Protein AF-A0A921DWH5-F1 (afdb_monomer)

Mean predicted aligned error: 4.32 Å

Structure (mmCIF, N/CA/C/O backbone):
data_AF-A0A921DWH5-F1
#
_entry.id   AF-A0A921DWH5-F1
#
loop_
_atom_site.group_PDB
_atom_site.id
_atom_site.type_symbol
_atom_site.label_atom_id
_atom_site.label_alt_id
_atom_site.label_comp_id
_atom_site.label_asym_id
_atom_site.label_entity_id
_atom_site.label_seq_id
_atom_site.pdbx_PDB_ins_code
_atom_site.Cartn_x
_atom_site.Cartn_y
_atom_site.Cartn_z
_atom_site.occupancy
_atom_site.B_iso_or_equiv
_atom_site.auth_seq_id
_atom_site.auth_comp_id
_atom_site.auth_asym_id
_atom_site.auth_atom_id
_atom_site.pdbx_PDB_model_num
ATOM 1 N N . LYS A 1 1 ? 10.591 11.470 9.020 1.00 42.53 1 LYS A N 1
ATOM 2 C CA . LYS A 1 1 ? 9.579 12.414 8.492 1.00 42.53 1 LYS A CA 1
ATOM 3 C C . LYS A 1 1 ? 8.276 12.107 9.208 1.00 42.53 1 LYS A C 1
ATOM 5 O O . LYS A 1 1 ? 7.847 10.963 9.147 1.00 42.53 1 LYS A O 1
ATOM 10 N N . GLU A 1 2 ? 7.716 13.066 9.940 1.00 49.97 2 GLU A N 1
ATOM 11 C CA . GLU A 1 2 ? 6.322 12.971 10.380 1.00 49.97 2 GLU A CA 1
ATOM 12 C C . GLU A 1 2 ? 5.450 13.137 9.136 1.00 49.97 2 GLU A C 1
ATOM 14 O O . GLU A 1 2 ? 5.465 14.191 8.501 1.00 49.97 2 GLU A O 1
ATOM 19 N N . ASN A 1 3 ? 4.757 12.074 8.734 1.00 65.06 3 ASN A N 1
ATOM 20 C CA . ASN A 1 3 ? 3.757 12.164 7.681 1.00 65.06 3 ASN A CA 1
ATOM 21 C C . ASN A 1 3 ? 2.464 12.660 8.332 1.00 65.06 3 ASN A C 1
ATOM 23 O O . ASN A 1 3 ? 1.772 11.896 9.004 1.00 65.06 3 ASN A O 1
ATOM 27 N N . ASN A 1 4 ? 2.163 13.947 8.169 1.00 81.06 4 ASN A N 1
ATOM 28 C CA . ASN A 1 4 ? 0.882 14.504 8.584 1.00 81.06 4 ASN A CA 1
ATOM 29 C C . ASN A 1 4 ? -0.185 14.070 7.579 1.00 81.06 4 ASN A C 1
ATOM 31 O O . ASN A 1 4 ? -0.200 14.556 6.454 1.00 81.06 4 ASN A O 1
ATOM 35 N N . ILE A 1 5 ? -1.053 13.144 7.987 1.00 85.62 5 ILE A N 1
ATOM 36 C CA . ILE A 1 5 ? -2.169 12.655 7.173 1.00 85.62 5 ILE A CA 1
ATOM 37 C C . ILE A 1 5 ? -3.449 13.273 7.717 1.00 85.62 5 ILE A C 1
ATOM 39 O O . ILE A 1 5 ? -3.812 13.054 8.878 1.00 85.62 5 ILE A O 1
ATOM 43 N N . HIS A 1 6 ? -4.156 14.045 6.896 1.00 90.25 6 HIS A N 1
ATOM 44 C CA . HIS A 1 6 ? -5.414 14.631 7.331 1.00 90.25 6 HIS A CA 1
ATOM 45 C C . HIS A 1 6 ? -6.547 13.611 7.223 1.00 90.25 6 HIS A C 1
ATOM 47 O O . HIS A 1 6 ? -6.698 12.929 6.215 1.00 90.25 6 HIS A O 1
ATOM 53 N N . LYS A 1 7 ? -7.439 13.569 8.222 1.00 90.25 7 LYS A N 1
ATOM 54 C CA . LYS A 1 7 ? -8.595 12.653 8.220 1.00 90.25 7 LYS A CA 1
ATOM 55 C C . LYS A 1 7 ? -9.437 12.736 6.935 1.00 90.25 7 LYS A C 1
ATOM 57 O O . LYS A 1 7 ? -9.938 11.718 6.482 1.00 90.25 7 LYS A O 1
ATOM 62 N N . LYS A 1 8 ? -9.561 13.932 6.343 1.00 92.56 8 LYS A N 1
ATOM 63 C CA . LYS A 1 8 ? -10.295 14.180 5.086 1.00 92.56 8 LYS A CA 1
ATOM 64 C C . LYS A 1 8 ? -9.663 13.531 3.847 1.00 92.56 8 LYS A C 1
ATOM 66 O O . LYS A 1 8 ? -10.333 13.403 2.833 1.00 92.56 8 LYS A O 1
ATOM 71 N N . GLU A 1 9 ? -8.377 13.196 3.908 1.00 93.19 9 GLU A N 1
ATOM 72 C CA . GLU A 1 9 ? -7.653 12.570 2.800 1.00 93.19 9 GLU A CA 1
ATOM 73 C C . GLU A 1 9 ? -7.879 11.063 2.791 1.00 93.19 9 GLU A C 1
ATOM 75 O O . GLU A 1 9 ? -7.788 10.459 1.732 1.00 93.19 9 GLU A O 1
ATOM 80 N N . ILE A 1 10 ? -8.213 10.469 3.941 1.00 95.81 10 ILE A N 1
ATOM 81 C CA . ILE A 1 10 ? -8.365 9.025 4.117 1.00 95.81 10 ILE A CA 1
ATOM 82 C C . ILE A 1 10 ? -9.758 8.591 3.656 1.00 95.81 10 ILE A C 1
ATOM 84 O O . ILE A 1 10 ? -10.766 9.021 4.217 1.00 95.81 10 ILE A O 1
ATOM 88 N N . SER A 1 11 ? -9.812 7.684 2.684 1.00 96.06 11 SER A N 1
ATOM 89 C CA . SER A 1 11 ? -11.058 7.049 2.236 1.00 96.06 11 SER A CA 1
ATOM 90 C C . SER A 1 11 ? -11.257 5.657 2.807 1.00 96.06 11 SER A C 1
ATOM 92 O O . SER A 1 11 ? -12.390 5.203 2.935 1.00 96.06 11 SER A O 1
ATOM 94 N N . THR A 1 12 ? -10.168 4.962 3.137 1.00 97.44 12 THR A N 1
ATOM 95 C CA . THR A 1 12 ? -10.222 3.578 3.597 1.00 97.44 12 THR A CA 1
ATOM 96 C C . THR A 1 12 ? -9.035 3.261 4.492 1.00 97.44 12 THR A C 1
ATOM 98 O O . THR A 1 12 ? -7.900 3.635 4.196 1.00 97.44 12 THR A O 1
ATOM 101 N N . ILE A 1 13 ? -9.302 2.540 5.577 1.00 97.62 13 ILE A N 1
ATOM 102 C CA . ILE A 1 13 ? -8.308 1.928 6.453 1.00 97.62 13 ILE A CA 1
ATOM 103 C C . ILE A 1 13 ? -8.612 0.438 6.535 1.00 97.62 13 ILE A C 1
ATOM 105 O O . ILE A 1 13 ? -9.736 0.062 6.855 1.00 97.62 13 ILE A O 1
ATOM 109 N N . TYR A 1 14 ? -7.622 -0.409 6.276 1.00 97.06 14 TYR A N 1
ATOM 110 C CA . TYR A 1 14 ? -7.785 -1.861 6.345 1.00 97.06 14 TYR A CA 1
ATOM 111 C C . TYR A 1 14 ? -6.485 -2.547 6.778 1.00 97.06 14 TYR A C 1
ATOM 113 O O . TYR A 1 14 ? -5.429 -1.918 6.870 1.00 97.06 14 TYR A O 1
ATOM 121 N N . MET A 1 15 ? -6.563 -3.851 7.057 1.00 95.94 15 MET A N 1
ATOM 122 C CA . MET A 1 15 ? -5.387 -4.684 7.332 1.00 95.94 15 MET A CA 1
ATOM 123 C C . MET A 1 15 ? -5.056 -5.566 6.132 1.00 95.94 15 MET A C 1
ATOM 125 O O . MET A 1 15 ? -5.901 -6.337 5.676 1.00 95.94 15 MET A O 1
ATOM 129 N N . GLU A 1 16 ? -3.804 -5.520 5.690 1.00 92.50 16 GLU A N 1
ATOM 130 C CA . GLU A 1 16 ? -3.226 -6.435 4.714 1.00 92.50 16 GLU A CA 1
ATOM 131 C C . GLU A 1 16 ? -2.214 -7.344 5.415 1.00 92.50 16 GLU A C 1
ATOM 133 O O . GLU A 1 16 ? -1.092 -6.953 5.732 1.00 92.50 16 GLU A O 1
ATOM 138 N N . GLY A 1 17 ? -2.629 -8.571 5.732 1.00 90.38 17 GLY A N 1
ATOM 139 C CA . GLY A 1 17 ? -1.829 -9.443 6.588 1.00 90.38 17 GLY A CA 1
ATOM 140 C C . GLY A 1 17 ? -1.617 -8.808 7.967 1.00 90.38 17 GLY A C 1
ATOM 141 O O . GLY A 1 17 ? -2.558 -8.714 8.755 1.00 90.38 17 GLY A O 1
ATOM 142 N N . LYS A 1 18 ? -0.379 -8.394 8.260 1.00 92.12 18 LYS A N 1
ATOM 143 C CA . LYS A 1 18 ? -0.007 -7.700 9.506 1.00 92.12 18 LYS A CA 1
ATOM 144 C C . LYS A 1 18 ? 0.115 -6.187 9.341 1.00 92.12 18 LYS A C 1
ATOM 146 O O . LYS A 1 18 ? 0.301 -5.507 10.343 1.00 92.12 18 LYS A O 1
ATOM 151 N N . ASP A 1 19 ? 0.013 -5.673 8.124 1.00 93.75 19 ASP A N 1
ATOM 152 C CA . ASP A 1 19 ? 0.174 -4.254 7.857 1.00 93.75 19 ASP A CA 1
ATOM 153 C C . ASP A 1 19 ? -1.168 -3.537 7.939 1.00 93.75 19 ASP A C 1
ATOM 155 O O . ASP A 1 19 ? -2.163 -3.975 7.366 1.00 93.75 19 ASP A O 1
ATOM 159 N N . LEU A 1 20 ? -1.175 -2.400 8.620 1.00 96.44 20 LEU A N 1
ATOM 160 C CA . LEU A 1 20 ? -2.247 -1.424 8.596 1.00 96.44 20 LEU A CA 1
ATOM 161 C C . LEU A 1 20 ? -2.015 -0.471 7.423 1.00 96.44 20 LEU A C 1
ATOM 163 O O . LEU A 1 20 ? -0.959 0.161 7.339 1.00 96.44 20 LEU A O 1
ATOM 167 N N . VAL A 1 21 ? -3.005 -0.362 6.541 1.00 95.81 21 VAL A N 1
ATOM 168 C CA . VAL A 1 21 ? -2.920 0.397 5.290 1.00 95.81 21 VAL A CA 1
ATOM 169 C C . VAL A 1 21 ? -3.967 1.501 5.273 1.00 95.81 21 VAL A C 1
ATOM 171 O O . VAL A 1 21 ? -5.124 1.275 5.629 1.00 95.81 21 VAL A O 1
ATOM 174 N N . PHE A 1 22 ? -3.551 2.699 4.863 1.00 96.12 22 PHE A N 1
ATOM 175 C CA . PHE A 1 22 ? -4.414 3.863 4.689 1.00 96.12 22 PHE A CA 1
ATOM 176 C C . PHE A 1 22 ? -4.420 4.225 3.212 1.00 96.12 22 PHE A C 1
ATOM 178 O O . PHE A 1 22 ? -3.357 4.456 2.629 1.00 96.12 22 PHE A O 1
ATOM 185 N N . LEU A 1 23 ? -5.610 4.321 2.629 1.00 95.56 23 LEU A N 1
ATOM 186 C CA . LEU A 1 23 ? -5.793 4.773 1.258 1.00 95.56 23 LEU A CA 1
ATOM 187 C C . LEU A 1 23 ? -6.374 6.181 1.224 1.00 95.56 23 LEU A C 1
ATOM 189 O O . LEU A 1 23 ? -7.240 6.534 2.032 1.00 95.56 23 LEU A O 1
ATOM 193 N N . SER A 1 24 ? -5.918 6.972 0.261 1.00 94.50 24 SER A N 1
ATOM 194 C CA . SER A 1 24 ? -6.472 8.291 -0.024 1.00 94.50 24 SER A CA 1
ATOM 195 C C . SER A 1 24 ? -7.814 8.216 -0.755 1.00 94.50 24 SER A C 1
ATOM 197 O O . SER A 1 24 ? -8.236 7.160 -1.224 1.00 94.50 24 SER A O 1
ATOM 199 N N . THR A 1 25 ? -8.492 9.350 -0.918 1.00 92.88 25 THR A N 1
ATOM 200 C CA . THR A 1 25 ? -9.735 9.483 -1.705 1.00 92.88 25 THR A CA 1
ATOM 201 C C . THR A 1 25 ? -9.632 9.044 -3.164 1.00 92.88 25 THR A C 1
ATOM 203 O O . THR A 1 25 ? -10.619 8.551 -3.700 1.00 92.88 25 THR A O 1
ATOM 206 N N . ASN A 1 26 ? -8.460 9.144 -3.794 1.00 91.44 26 ASN A N 1
ATOM 207 C CA . ASN A 1 26 ? -8.206 8.582 -5.129 1.00 91.44 26 ASN A CA 1
ATOM 208 C C . ASN A 1 26 ? -7.715 7.117 -5.091 1.00 91.44 26 ASN A C 1
ATOM 210 O O . ASN A 1 26 ? -7.540 6.490 -6.132 1.00 91.44 26 ASN A O 1
ATOM 214 N N . GLY A 1 27 ? -7.509 6.555 -3.899 1.00 92.75 27 GLY A N 1
ATOM 215 C CA . GLY A 1 27 ? -7.069 5.182 -3.695 1.00 92.75 27 GLY A CA 1
ATOM 216 C C . GLY A 1 27 ? -5.553 4.979 -3.665 1.00 92.75 27 GLY A C 1
ATOM 217 O O . GLY A 1 27 ? -5.138 3.827 -3.692 1.00 92.75 27 GLY A O 1
ATOM 218 N N . SER A 1 28 ? -4.720 6.020 -3.617 1.00 93.56 28 SER A N 1
ATOM 219 C CA . SER A 1 28 ? -3.266 5.882 -3.402 1.00 93.56 28 SER A CA 1
ATOM 220 C C . SER A 1 28 ? -2.934 5.442 -1.973 1.00 93.56 28 SER A C 1
ATOM 222 O O . SER A 1 28 ? -3.694 5.706 -1.044 1.00 93.56 28 SER A O 1
ATOM 224 N N . GLU A 1 29 ? -1.791 4.779 -1.774 1.00 94.44 29 GLU A N 1
ATOM 225 C CA . GLU A 1 29 ? -1.311 4.411 -0.434 1.00 94.44 29 GLU A CA 1
ATOM 226 C C . GLU A 1 29 ? -0.743 5.651 0.278 1.00 94.44 29 GLU A C 1
ATOM 228 O O . GLU A 1 29 ? 0.272 6.199 -0.138 1.00 94.44 29 GLU A O 1
ATOM 233 N N . LEU A 1 30 ? -1.396 6.093 1.358 1.00 93.25 30 LEU A N 1
ATOM 234 C CA . LEU A 1 30 ? -0.929 7.202 2.206 1.00 93.25 30 LEU A CA 1
ATOM 235 C C . LEU A 1 30 ? 0.009 6.722 3.316 1.00 93.25 30 LEU A C 1
ATOM 237 O O . LEU A 1 30 ? 0.911 7.438 3.755 1.00 93.25 30 LEU A O 1
ATOM 241 N N . PHE A 1 31 ? -0.247 5.516 3.817 1.00 93.31 31 PHE A N 1
ATOM 242 C CA . PHE A 1 31 ? 0.511 4.918 4.903 1.00 93.31 31 PHE A CA 1
ATOM 243 C C . PHE A 1 31 ? 0.407 3.401 4.864 1.00 93.31 31 PHE A C 1
ATOM 245 O O . PHE A 1 31 ? -0.662 2.843 4.613 1.00 93.31 31 PHE A O 1
ATOM 252 N N . ARG A 1 32 ? 1.520 2.757 5.208 1.00 93.50 32 ARG A N 1
ATOM 253 C CA . ARG A 1 32 ? 1.603 1.339 5.530 1.00 93.50 32 ARG A CA 1
ATOM 254 C C . ARG A 1 32 ? 2.531 1.156 6.722 1.00 93.50 32 ARG A C 1
ATOM 256 O O . ARG A 1 32 ? 3.661 1.650 6.710 1.00 93.50 32 ARG A O 1
ATOM 263 N N . GLY A 1 33 ? 2.076 0.426 7.732 1.00 93.06 33 GLY A N 1
ATOM 264 C CA . GLY A 1 33 ? 2.899 0.098 8.891 1.00 93.06 33 GLY A CA 1
ATOM 265 C C . GLY A 1 33 ? 2.294 -1.006 9.739 1.00 93.06 33 GLY A C 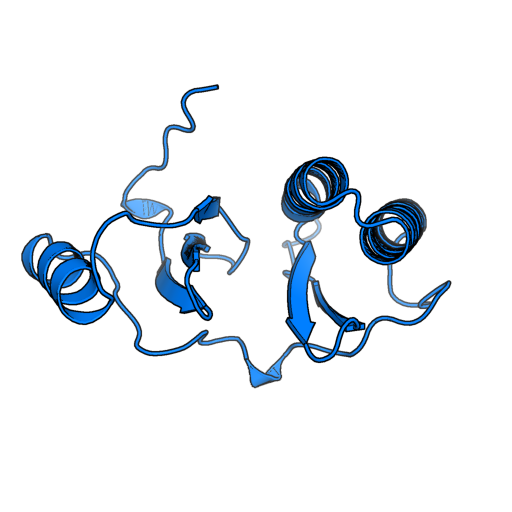1
ATOM 266 O O . GLY A 1 33 ? 1.088 -1.222 9.717 1.00 93.06 33 GLY A O 1
ATOM 267 N N . GLN A 1 34 ? 3.130 -1.704 10.499 1.00 94.44 34 GLN A N 1
ATOM 268 C CA . GLN A 1 34 ? 2.679 -2.790 11.358 1.00 94.44 34 GLN A CA 1
ATOM 269 C C . GLN A 1 34 ? 2.236 -2.230 12.722 1.00 94.44 34 GLN A C 1
ATOM 271 O O . GLN A 1 34 ? 3.076 -1.692 13.447 1.00 94.44 34 GLN A O 1
ATOM 276 N N . PRO A 1 35 ? 0.949 -2.338 13.103 1.00 94.06 35 PRO A N 1
ATOM 277 C CA . PRO A 1 35 ? 0.516 -1.983 14.444 1.00 94.06 35 PRO A CA 1
ATOM 278 C C . PRO A 1 35 ? 1.019 -3.021 15.457 1.00 94.06 35 PRO A C 1
ATOM 280 O O . PRO A 1 35 ? 1.136 -4.209 15.156 1.00 94.06 35 PRO A O 1
ATOM 283 N N . GLU A 1 36 ? 1.257 -2.587 16.694 1.00 92.69 36 GLU A N 1
ATOM 284 C CA . GLU A 1 36 ? 1.611 -3.493 17.801 1.00 92.69 36 GLU A CA 1
ATOM 285 C C . GLU A 1 36 ? 0.413 -4.336 18.277 1.00 92.69 36 GLU A C 1
ATOM 287 O O . GLU A 1 36 ? 0.572 -5.400 18.874 1.00 92.69 36 GLU A O 1
ATOM 292 N N . SER A 1 37 ? -0.807 -3.860 18.009 1.00 93.75 37 SER A N 1
ATOM 293 C CA . SER A 1 37 ? -2.064 -4.482 18.432 1.00 93.75 37 SER A CA 1
ATOM 294 C C . SER A 1 37 ? -2.655 -5.421 17.375 1.00 93.75 37 SER A C 1
ATOM 296 O O . SER A 1 37 ? -2.394 -5.297 16.180 1.00 93.75 37 SER A O 1
ATOM 298 N N . LYS A 1 38 ? -3.511 -6.353 17.818 1.00 92.62 38 LYS A N 1
ATOM 299 C CA . LYS A 1 38 ? -4.243 -7.277 16.933 1.00 92.62 38 LYS A CA 1
ATOM 300 C C . LYS A 1 38 ? -5.311 -6.554 16.106 1.00 92.62 38 LYS A C 1
ATOM 302 O O . LYS A 1 38 ? -5.841 -5.531 16.542 1.00 92.62 38 LYS A O 1
ATOM 307 N N . LYS A 1 39 ? -5.671 -7.137 14.953 1.00 93.00 39 LYS A N 1
ATOM 308 C CA . LYS A 1 39 ? -6.657 -6.592 14.000 1.00 93.00 39 LYS A CA 1
ATOM 309 C C . LYS A 1 39 ? -7.951 -6.151 14.684 1.00 93.00 39 LYS A C 1
ATOM 311 O O . LYS A 1 39 ? -8.455 -5.084 14.359 1.00 93.00 39 LYS A O 1
ATOM 316 N N . GLU A 1 40 ? -8.469 -6.936 15.625 1.00 94.56 40 GLU A N 1
ATOM 317 C CA . GLU A 1 40 ? -9.746 -6.660 16.290 1.00 94.56 40 GLU A CA 1
ATOM 318 C C . GLU A 1 40 ? -9.694 -5.327 17.047 1.00 94.56 40 GLU A C 1
ATOM 320 O O . GLU A 1 40 ? -10.509 -4.444 16.786 1.00 94.56 40 GLU A O 1
ATOM 325 N N . LEU A 1 41 ? -8.669 -5.137 17.886 1.00 95.69 41 LEU A N 1
ATOM 326 C CA . LEU A 1 41 ? -8.468 -3.910 18.666 1.00 95.69 41 LEU A CA 1
ATOM 327 C C . LEU A 1 41 ? -8.190 -2.701 17.771 1.00 95.69 41 LEU A C 1
ATOM 329 O O . LEU A 1 41 ? -8.715 -1.615 18.009 1.00 95.69 41 LEU A O 1
ATOM 333 N N . VAL A 1 42 ? -7.381 -2.893 16.726 1.00 96.31 42 VAL A N 1
ATOM 334 C CA . VAL A 1 42 ? -7.077 -1.841 15.748 1.00 96.31 42 VAL A CA 1
ATOM 335 C C . VAL A 1 42 ? -8.363 -1.396 15.042 1.00 96.31 42 VAL A C 1
ATOM 337 O O . VAL A 1 42 ? -8.654 -0.201 14.985 1.00 96.31 42 VAL A O 1
ATOM 340 N N . SER A 1 43 ? -9.173 -2.349 14.574 1.00 96.19 43 SER A N 1
ATOM 341 C CA . SER A 1 43 ? -10.440 -2.069 13.895 1.00 96.19 43 SER A CA 1
ATOM 342 C C . SER A 1 43 ? -11.438 -1.345 14.795 1.00 96.19 43 SER A C 1
ATOM 344 O O . SER A 1 43 ? -12.069 -0.377 14.369 1.00 96.19 43 SER A O 1
ATOM 346 N N . GLU A 1 44 ? -11.553 -1.772 16.054 1.00 96.56 44 GLU A N 1
ATOM 347 C CA . GLU A 1 44 ? -12.450 -1.171 17.033 1.00 96.56 44 GLU A CA 1
ATOM 348 C C . GLU A 1 44 ? -12.035 0.270 17.338 1.00 96.56 44 GLU A C 1
ATOM 350 O O . GLU A 1 44 ? -12.882 1.163 17.344 1.00 96.56 44 GLU A O 1
ATOM 355 N N . ALA A 1 45 ? -10.733 0.523 17.508 1.00 96.56 45 ALA A N 1
ATOM 356 C CA . ALA A 1 45 ? -10.207 1.863 17.734 1.00 96.56 45 ALA A CA 1
ATOM 357 C C . ALA A 1 45 ? -10.536 2.807 16.565 1.00 96.56 45 ALA A C 1
ATOM 359 O O . ALA A 1 45 ? -11.089 3.888 16.785 1.00 96.56 45 ALA A O 1
ATOM 360 N N . PHE A 1 46 ? -10.273 2.402 15.318 1.00 96.44 46 PHE A N 1
ATOM 361 C CA . PHE A 1 46 ? -10.590 3.239 14.155 1.00 96.44 46 PHE A CA 1
ATOM 362 C C . PHE A 1 46 ? -12.091 3.499 14.016 1.00 96.44 46 PHE A C 1
ATOM 364 O O . PHE A 1 46 ? -12.489 4.653 13.828 1.00 96.44 46 PHE A O 1
ATOM 371 N N . LYS A 1 47 ? -12.930 2.469 14.191 1.00 96.19 47 LYS A N 1
ATOM 372 C CA . LYS A 1 47 ? -14.395 2.608 14.162 1.00 96.19 47 LYS A CA 1
ATOM 373 C C . LYS A 1 47 ? -14.892 3.555 15.258 1.00 96.19 47 LYS A C 1
ATOM 375 O O . LYS A 1 47 ? -15.668 4.463 14.970 1.00 96.19 47 LYS A O 1
ATOM 380 N N . LYS A 1 48 ? -14.389 3.418 16.490 1.00 97.06 48 LYS A N 1
ATOM 381 C CA . LYS A 1 48 ? -14.726 4.286 17.634 1.00 97.06 48 LYS A CA 1
ATOM 382 C C . LYS A 1 48 ? -14.383 5.758 17.385 1.00 97.06 48 LYS A C 1
ATOM 384 O O . LYS A 1 48 ? -15.094 6.644 17.852 1.00 97.06 48 LYS A O 1
ATOM 389 N N . HIS A 1 49 ? -13.312 6.022 16.639 1.00 95.31 49 HIS A N 1
ATOM 390 C CA . HIS A 1 49 ? -12.888 7.371 16.253 1.00 95.31 49 HIS A CA 1
ATOM 391 C C . HIS A 1 49 ? -13.435 7.825 14.883 1.00 95.31 49 HIS A C 1
ATOM 393 O O . HIS A 1 49 ? -12.999 8.851 14.342 1.00 95.31 49 HIS A O 1
ATOM 399 N N . TRP A 1 50 ? -14.428 7.109 14.344 1.00 95.12 50 TRP A N 1
ATOM 400 C CA . TRP A 1 50 ? -15.126 7.431 13.097 1.00 95.12 50 TRP A CA 1
ATOM 401 C C . TRP A 1 50 ? -14.190 7.526 11.888 1.00 95.12 50 TRP A C 1
ATOM 403 O O . TRP A 1 50 ? -14.336 8.428 11.060 1.00 95.12 50 TRP A O 1
ATOM 413 N N . TYR A 1 51 ? -13.167 6.676 11.831 1.00 96.31 51 TYR A N 1
ATOM 414 C CA . TYR A 1 51 ? -12.350 6.492 10.634 1.00 96.31 51 TYR A CA 1
ATOM 415 C C . TYR A 1 51 ? -12.985 5.436 9.713 1.00 96.31 51 TYR A C 1
ATOM 417 O O . TYR A 1 51 ? -13.656 4.531 10.216 1.00 96.31 51 TYR A O 1
ATOM 425 N N . PRO A 1 52 ? -12.782 5.534 8.386 1.00 96.50 52 PRO A N 1
ATOM 426 C CA . PRO A 1 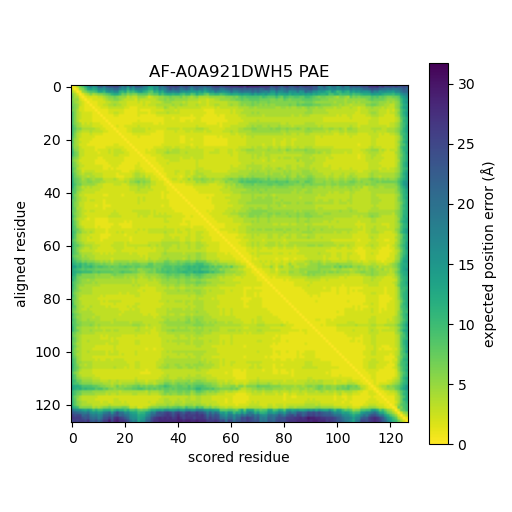52 ? -13.420 4.655 7.408 1.00 96.50 52 PRO A CA 1
ATOM 427 C C . PRO A 1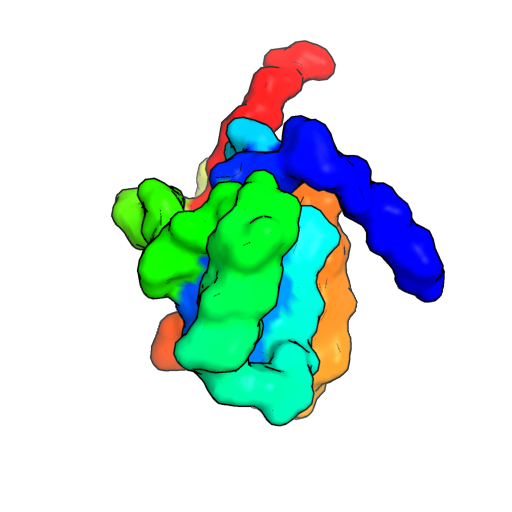 52 ? -12.739 3.281 7.373 1.00 96.50 52 PRO A C 1
ATOM 429 O O . PRO A 1 52 ? -11.908 2.997 6.514 1.00 96.50 52 PRO A O 1
ATOM 432 N N . TRP A 1 53 ? -13.037 2.445 8.363 1.00 97.56 53 TRP A N 1
ATOM 433 C CA . TRP A 1 53 ? -12.523 1.083 8.424 1.00 97.56 53 TRP A CA 1
ATOM 434 C C . TRP A 1 53 ? -13.254 0.161 7.447 1.00 97.56 53 TRP A C 1
ATOM 436 O O . TRP A 1 53 ? -14.475 0.044 7.524 1.00 97.56 53 TRP A O 1
ATOM 446 N N . GLU A 1 54 ? -12.493 -0.591 6.657 1.00 97.06 54 GLU A N 1
ATOM 447 C CA . GLU A 1 54 ? -12.975 -1.664 5.791 1.00 97.06 54 GLU A CA 1
ATOM 448 C C . GLU A 1 54 ? -12.303 -2.996 6.145 1.00 97.06 54 GLU A C 1
ATOM 450 O O . GLU A 1 54 ? -11.153 -3.055 6.591 1.00 97.06 54 GLU A O 1
ATOM 455 N N . ASP A 1 55 ? -13.012 -4.106 5.937 1.00 94.00 55 ASP A N 1
ATOM 456 C CA . ASP A 1 55 ? -12.476 -5.433 6.270 1.00 94.00 55 ASP A CA 1
ATOM 457 C C . ASP A 1 55 ? -11.435 -5.942 5.262 1.00 94.00 55 ASP A C 1
ATOM 459 O O . ASP A 1 55 ? -10.631 -6.819 5.613 1.00 94.00 55 ASP A O 1
ATOM 463 N N . LYS A 1 56 ? -11.444 -5.389 4.041 1.00 93.75 56 LYS A N 1
ATOM 464 C CA . LYS A 1 56 ? -10.553 -5.714 2.919 1.00 93.75 56 LYS A CA 1
ATOM 465 C C . LYS A 1 56 ? -10.297 -4.490 2.034 1.00 93.75 56 LYS A C 1
ATOM 467 O O . LYS A 1 56 ? -11.017 -3.502 2.123 1.00 93.75 56 LYS A O 1
ATOM 472 N N . ASP A 1 57 ? -9.301 -4.596 1.157 1.00 94.62 57 ASP A N 1
ATOM 473 C CA . ASP A 1 57 ? -9.016 -3.580 0.140 1.00 94.62 57 ASP A CA 1
ATOM 474 C C . ASP A 1 57 ? -10.203 -3.449 -0.844 1.00 94.62 57 ASP A C 1
ATOM 476 O O . ASP A 1 57 ? -10.525 -4.425 -1.535 1.00 94.62 57 ASP A O 1
ATOM 480 N N . PRO A 1 58 ? -10.848 -2.273 -0.960 1.00 95.00 58 PRO A N 1
ATOM 481 C CA . PRO A 1 58 ? -11.947 -2.058 -1.902 1.00 95.00 58 PRO A CA 1
ATOM 482 C C . PRO A 1 58 ? -11.510 -2.151 -3.375 1.00 95.00 58 PRO A C 1
ATOM 484 O O . PRO A 1 58 ? -12.350 -2.332 -4.258 1.00 95.00 58 PRO A O 1
ATOM 487 N N . TYR A 1 59 ? -10.207 -2.073 -3.656 1.00 94.50 59 TYR A N 1
ATOM 488 C CA . TYR A 1 59 ? -9.624 -2.158 -4.993 1.00 94.50 59 TYR A CA 1
ATOM 489 C C . TYR A 1 59 ? -9.038 -3.538 -5.318 1.00 94.50 59 TYR A C 1
ATOM 491 O O . TYR A 1 59 ? -8.349 -3.678 -6.329 1.00 94.50 59 TYR A O 1
ATOM 499 N N . GLU A 1 60 ? -9.307 -4.574 -4.513 1.00 92.81 60 GLU A N 1
ATOM 500 C CA . GLU A 1 60 ? -8.687 -5.903 -4.661 1.00 92.81 60 GLU A CA 1
ATOM 501 C C . GLU A 1 60 ? -8.784 -6.500 -6.078 1.00 92.81 60 GLU A C 1
ATOM 503 O O . GLU A 1 60 ? -7.860 -7.174 -6.525 1.00 92.81 60 GLU A O 1
ATOM 508 N N . ASN A 1 61 ? -9.863 -6.201 -6.807 1.00 93.50 61 ASN A N 1
ATOM 509 C CA . ASN A 1 61 ? -10.127 -6.730 -8.150 1.00 93.50 61 ASN A CA 1
ATOM 510 C C . ASN A 1 61 ? -9.446 -5.937 -9.280 1.00 93.50 61 ASN A C 1
ATOM 512 O O . ASN A 1 61 ? -9.590 -6.288 -10.446 1.00 93.50 61 ASN A O 1
ATOM 516 N N . GLN A 1 62 ? -8.750 -4.845 -8.959 1.00 94.38 62 GLN A N 1
ATOM 517 C CA . GLN A 1 62 ? -8.098 -3.968 -9.937 1.00 94.38 62 GLN A CA 1
ATOM 518 C C . GLN A 1 62 ? -6.589 -4.213 -10.045 1.00 94.38 62 GLN A C 1
ATOM 520 O O . GLN A 1 62 ? -5.922 -3.593 -10.870 1.00 94.38 62 GLN A O 1
ATOM 525 N N . TYR A 1 63 ? -6.041 -5.089 -9.207 1.00 94.00 63 TYR A N 1
ATOM 526 C CA . TYR A 1 63 ? -4.629 -5.428 -9.250 1.00 94.00 63 TYR A CA 1
ATOM 527 C C . TYR A 1 63 ? -4.331 -6.392 -10.389 1.00 94.00 63 TYR A C 1
ATOM 529 O O . TYR A 1 63 ? -5.018 -7.395 -10.583 1.00 94.00 63 TYR A O 1
ATOM 537 N N . GLN A 1 64 ? -3.241 -6.123 -11.095 1.00 93.81 64 GLN A N 1
ATOM 538 C CA . GLN A 1 64 ? -2.722 -6.982 -12.146 1.00 93.81 64 GLN A CA 1
ATOM 539 C C . GLN A 1 64 ? -1.300 -7.396 -11.806 1.00 93.81 64 GLN A 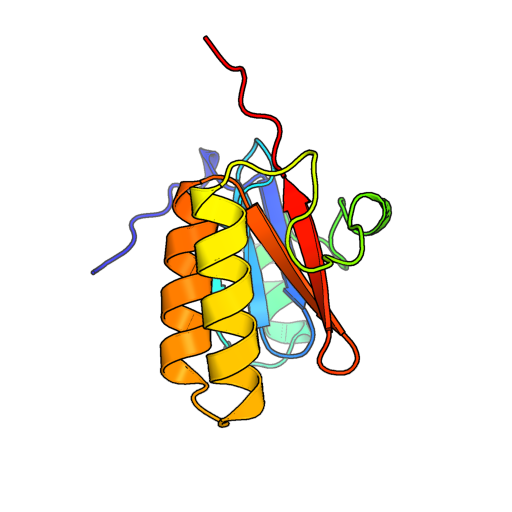C 1
ATOM 541 O O . GLN A 1 64 ? -0.530 -6.625 -11.237 1.00 93.81 64 GLN A O 1
ATOM 546 N N . ARG A 1 65 ? -0.935 -8.636 -12.130 1.00 94.19 65 ARG A N 1
ATOM 547 C CA . ARG A 1 65 ? 0.435 -9.101 -11.920 1.00 94.19 65 ARG A CA 1
ATOM 548 C C . ARG A 1 65 ? 1.378 -8.243 -12.760 1.00 94.19 65 ARG A C 1
ATOM 550 O O . ARG A 1 65 ? 1.224 -8.198 -13.977 1.00 94.19 65 ARG A O 1
ATOM 557 N N . TRP A 1 66 ? 2.366 -7.623 -12.123 1.00 95.56 66 TRP A N 1
ATOM 558 C CA . TRP A 1 66 ? 3.415 -6.936 -12.863 1.00 95.56 66 TRP A CA 1
ATOM 559 C C . TRP A 1 66 ? 4.341 -7.948 -13.543 1.00 95.56 66 TRP A C 1
ATOM 561 O O . TRP A 1 66 ? 4.639 -9.019 -13.000 1.00 95.56 66 TRP A O 1
ATOM 571 N N . VAL A 1 67 ? 4.779 -7.591 -14.743 1.00 92.50 67 VAL A N 1
ATOM 572 C CA . VAL A 1 67 ? 5.816 -8.277 -15.511 1.00 92.50 67 VAL A CA 1
ATOM 573 C C . VAL A 1 67 ? 6.845 -7.240 -15.936 1.00 92.50 67 VAL A C 1
ATOM 575 O O . VAL A 1 67 ? 6.501 -6.068 -16.094 1.00 92.50 67 VAL A O 1
ATOM 578 N N . GLU A 1 68 ? 8.092 -7.671 -16.099 1.00 90.38 68 GLU A N 1
ATOM 579 C CA . GLU A 1 68 ? 9.173 -6.800 -16.559 1.00 90.38 68 GLU A CA 1
ATOM 580 C C . GLU A 1 68 ? 8.786 -6.108 -17.875 1.00 90.38 68 GLU A C 1
ATOM 582 O O . GLU A 1 68 ? 8.149 -6.716 -18.738 1.00 90.38 68 GLU A O 1
ATOM 587 N N . ASP A 1 69 ? 9.118 -4.819 -17.975 1.00 87.62 69 ASP A N 1
ATOM 588 C CA . ASP A 1 69 ? 8.789 -3.954 -19.112 1.00 87.62 69 ASP A CA 1
ATOM 589 C C . ASP A 1 69 ? 7.297 -3.930 -19.490 1.00 87.62 69 ASP A C 1
ATOM 591 O O . ASP A 1 69 ? 6.933 -3.919 -20.668 1.00 87.62 69 ASP A O 1
ATOM 595 N N . HIS A 1 70 ? 6.410 -3.890 -18.486 1.00 88.31 70 HIS A N 1
ATOM 596 C CA . HIS A 1 70 ? 4.969 -3.785 -18.715 1.00 88.31 70 HIS A CA 1
ATOM 597 C C . HIS A 1 70 ? 4.652 -2.579 -19.626 1.00 88.31 70 HIS A C 1
ATOM 599 O O . HIS A 1 70 ? 4.935 -1.442 -19.232 1.00 88.31 70 HIS A O 1
ATOM 605 N N . PRO A 1 71 ? 4.043 -2.783 -20.812 1.00 85.94 71 PRO A N 1
ATOM 606 C CA . PRO A 1 71 ? 3.954 -1.753 -21.851 1.00 85.94 71 PRO A CA 1
ATOM 607 C C . PRO A 1 71 ? 3.088 -0.557 -21.445 1.00 85.94 71 PRO A C 1
ATOM 609 O O . PRO A 1 71 ? 3.331 0.561 -21.890 1.00 85.94 71 PRO A O 1
ATOM 612 N N . ASP A 1 72 ? 2.111 -0.780 -20.565 1.00 87.88 72 ASP A N 1
ATOM 613 C CA . ASP A 1 72 ? 1.208 0.276 -20.094 1.00 87.88 72 ASP A CA 1
ATOM 614 C C . ASP A 1 72 ? 1.786 1.113 -18.940 1.00 87.88 72 ASP A C 1
ATOM 616 O O . ASP A 1 72 ? 1.143 2.063 -18.489 1.00 87.88 72 ASP A O 1
ATOM 620 N N . TYR A 1 73 ? 2.967 0.762 -18.412 1.00 90.94 73 TYR A N 1
ATOM 621 C CA . TYR A 1 73 ? 3.568 1.461 -17.274 1.00 90.94 73 TYR A CA 1
ATOM 622 C C . TYR A 1 73 ? 4.688 2.403 -17.732 1.00 90.94 73 TYR A C 1
ATOM 624 O O . TYR A 1 73 ? 5.525 2.016 -18.552 1.00 90.94 73 TYR A O 1
ATOM 632 N N . PRO A 1 74 ? 4.765 3.631 -17.182 1.00 91.75 74 PRO A N 1
ATOM 633 C CA . PRO A 1 74 ? 5.879 4.529 -17.456 1.00 91.75 74 PRO A CA 1
ATOM 634 C C . PRO A 1 74 ? 7.232 3.869 -17.168 1.00 91.75 74 PRO A C 1
ATOM 636 O O . PRO A 1 74 ? 7.380 3.128 -16.195 1.00 91.75 74 PRO A O 1
ATOM 639 N N . GLN A 1 75 ? 8.252 4.192 -17.966 1.00 93.56 75 GLN A N 1
ATOM 640 C CA . GLN A 1 75 ? 9.583 3.581 -17.847 1.00 93.56 75 GLN A CA 1
ATOM 641 C C . GLN A 1 75 ? 10.170 3.690 -16.428 1.00 93.56 75 GLN A C 1
ATOM 643 O O . GLN A 1 75 ? 10.751 2.732 -15.925 1.00 93.56 75 GLN A O 1
ATOM 648 N N . HIS A 1 76 ? 9.987 4.832 -15.758 1.00 93.06 76 HIS A N 1
ATOM 649 C CA . HIS A 1 76 ? 10.462 5.028 -14.385 1.00 93.06 76 HIS A CA 1
ATOM 650 C C . HIS A 1 76 ? 9.733 4.121 -13.375 1.00 93.06 76 HIS A C 1
ATOM 652 O O . HIS A 1 76 ? 10.376 3.573 -12.482 1.00 93.06 76 HIS A O 1
ATOM 658 N N . VAL A 1 77 ? 8.425 3.889 -13.550 1.00 95.56 77 VAL A N 1
ATOM 659 C CA . VAL A 1 77 ? 7.643 2.950 -12.728 1.00 95.56 77 VAL A CA 1
ATOM 660 C C . VAL A 1 77 ? 8.142 1.520 -12.933 1.00 95.56 77 VAL A C 1
ATOM 662 O O . VAL A 1 77 ? 8.399 0.818 -11.957 1.00 95.56 77 VAL A O 1
ATOM 665 N N . ASN A 1 78 ? 8.353 1.098 -14.185 1.00 96.25 78 ASN A N 1
ATOM 666 C CA . ASN A 1 78 ? 8.919 -0.221 -14.487 1.00 96.25 78 ASN A CA 1
ATOM 667 C C . ASN A 1 78 ? 10.317 -0.408 -13.876 1.00 96.25 78 ASN A C 1
ATOM 669 O O . ASN A 1 78 ? 10.605 -1.468 -13.317 1.00 96.25 78 ASN A O 1
ATOM 673 N N . ALA A 1 79 ? 11.172 0.618 -13.923 1.00 96.50 79 ALA A N 1
ATOM 674 C CA . ALA A 1 79 ? 12.506 0.569 -13.330 1.00 96.50 79 ALA A CA 1
ATOM 675 C C . ALA A 1 79 ? 12.457 0.394 -11.801 1.00 96.50 79 ALA A C 1
ATOM 677 O O . ALA A 1 79 ? 13.162 -0.460 -11.261 1.00 96.50 79 ALA A O 1
ATOM 678 N N . LEU A 1 80 ? 11.591 1.143 -11.110 1.00 97.38 80 LEU A N 1
ATOM 679 C CA . LEU A 1 80 ? 11.398 1.028 -9.660 1.00 97.38 80 LEU A CA 1
ATOM 680 C C . LEU A 1 80 ? 10.803 -0.331 -9.257 1.00 97.38 80 LEU A C 1
ATOM 682 O O . LEU A 1 80 ? 11.280 -0.950 -8.307 1.00 97.38 80 LEU A O 1
ATOM 686 N N . LEU A 1 81 ? 9.811 -0.840 -9.998 1.00 97.00 81 LEU A N 1
ATOM 687 C CA . LEU A 1 81 ? 9.230 -2.170 -9.760 1.00 97.00 81 LEU A CA 1
ATOM 688 C C . LEU A 1 81 ? 10.266 -3.286 -9.944 1.00 97.00 81 LEU A C 1
ATOM 690 O O . LEU A 1 81 ? 10.334 -4.206 -9.123 1.00 97.00 81 LEU A O 1
ATOM 694 N N . SER A 1 82 ? 11.116 -3.161 -10.966 1.00 96.69 82 SER A N 1
ATOM 695 C CA . SER A 1 82 ? 12.226 -4.084 -11.227 1.00 96.69 82 SER A CA 1
ATOM 696 C C . SER A 1 82 ? 13.275 -4.042 -10.118 1.00 96.69 82 SER A C 1
ATOM 698 O O . SER A 1 82 ? 13.699 -5.088 -9.626 1.00 96.69 82 SER A O 1
ATOM 700 N N . ALA A 1 83 ? 13.682 -2.843 -9.686 1.00 97.19 83 ALA A N 1
ATOM 701 C CA . ALA A 1 83 ? 14.598 -2.666 -8.561 1.00 97.19 83 ALA A CA 1
ATOM 702 C C . ALA A 1 83 ? 14.022 -3.286 -7.281 1.00 97.19 83 ALA A C 1
ATOM 704 O O . ALA A 1 83 ? 14.716 -4.026 -6.584 1.00 97.19 83 ALA A O 1
ATOM 705 N N . ARG A 1 84 ? 12.723 -3.083 -7.031 1.00 97.12 84 ARG A N 1
ATOM 706 C CA . ARG A 1 84 ? 12.032 -3.658 -5.875 1.00 97.12 84 ARG A CA 1
ATOM 707 C C . ARG A 1 84 ? 11.985 -5.178 -5.941 1.00 97.12 84 ARG A C 1
ATOM 709 O O . ARG A 1 84 ? 12.192 -5.835 -4.925 1.00 97.12 84 ARG A O 1
ATOM 716 N N . GLU A 1 85 ? 11.749 -5.752 -7.120 1.00 95.31 85 GLU A N 1
ATOM 717 C CA . GLU A 1 85 ? 11.764 -7.207 -7.291 1.00 95.31 85 GLU A CA 1
ATOM 718 C C . GLU A 1 85 ? 13.146 -7.792 -6.968 1.00 95.31 85 GLU A C 1
ATOM 720 O O . GLU A 1 85 ? 13.238 -8.837 -6.325 1.00 95.31 85 GLU A O 1
ATOM 725 N N . ARG A 1 86 ? 14.224 -7.107 -7.373 1.00 95.56 86 ARG A N 1
ATOM 726 C CA . ARG A 1 86 ? 15.602 -7.503 -7.044 1.00 95.56 86 ARG A CA 1
ATOM 727 C C . ARG A 1 86 ? 15.870 -7.414 -5.543 1.00 95.56 86 ARG A C 1
ATOM 729 O O . ARG A 1 86 ? 16.360 -8.389 -4.985 1.00 95.56 86 ARG A O 1
ATOM 736 N N . ALA A 1 87 ? 15.467 -6.324 -4.889 1.00 95.81 87 ALA A N 1
ATOM 737 C CA . ALA A 1 87 ? 15.584 -6.180 -3.437 1.00 95.81 87 ALA A CA 1
ATOM 738 C C . ALA A 1 87 ? 14.856 -7.317 -2.695 1.00 95.81 87 ALA A C 1
ATOM 740 O O . ALA A 1 87 ? 15.419 -7.948 -1.805 1.00 95.81 87 ALA A O 1
ATOM 741 N N . LEU A 1 88 ? 13.634 -7.668 -3.120 1.00 92.81 88 LEU A N 1
ATOM 742 C CA . LEU A 1 88 ? 12.893 -8.805 -2.558 1.00 92.81 88 LEU A CA 1
ATOM 743 C C . LEU A 1 88 ? 13.594 -10.154 -2.785 1.00 92.81 88 LEU A C 1
ATOM 745 O O . LEU A 1 88 ? 13.539 -11.016 -1.913 1.00 92.81 88 LEU A O 1
ATOM 749 N N . LYS A 1 89 ? 14.239 -10.360 -3.941 1.00 92.31 89 LYS A N 1
ATOM 750 C CA . LYS A 1 89 ? 15.014 -11.582 -4.237 1.00 92.31 89 LYS A CA 1
ATOM 751 C C . LYS A 1 89 ? 16.301 -11.683 -3.412 1.00 92.31 89 LYS A C 1
ATOM 753 O 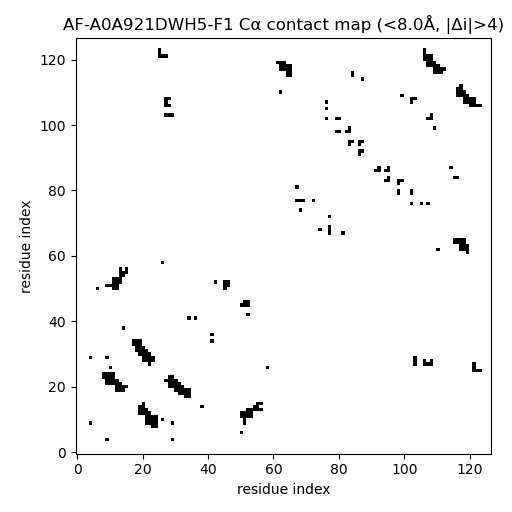O . LYS A 1 89 ? 16.741 -12.798 -3.152 1.00 92.31 89 LYS A O 1
ATOM 758 N N . ASN A 1 90 ? 16.871 -10.547 -3.018 1.00 95.31 90 ASN A N 1
ATOM 759 C CA . ASN A 1 90 ? 18.087 -10.447 -2.210 1.00 95.31 90 ASN A CA 1
ATOM 760 C C . ASN A 1 90 ? 17.808 -10.360 -0.697 1.00 95.31 90 ASN A C 1
ATOM 762 O O . ASN A 1 90 ? 18.731 -10.110 0.073 1.00 95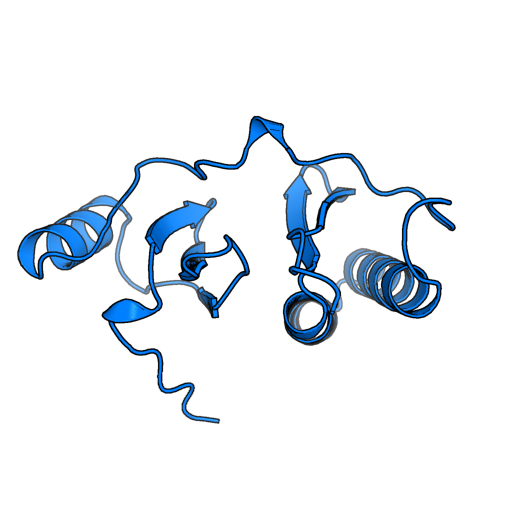.31 90 ASN A O 1
ATOM 766 N N . ASP A 1 91 ? 16.550 -10.528 -0.268 1.00 93.88 91 ASP A N 1
ATOM 767 C CA . ASP A 1 91 ? 16.106 -10.365 1.124 1.00 93.88 91 ASP A CA 1
ATOM 768 C C . ASP A 1 91 ? 16.369 -8.953 1.713 1.00 93.88 91 ASP A C 1
ATOM 770 O O . ASP A 1 91 ? 16.419 -8.751 2.927 1.00 93.88 91 ASP A O 1
ATOM 774 N N . GLU A 1 92 ? 16.461 -7.931 0.856 1.00 96.06 92 GLU A N 1
ATOM 775 C CA . GLU A 1 92 ? 16.670 -6.522 1.215 1.00 96.06 92 GLU A CA 1
ATOM 776 C C . GLU A 1 92 ? 15.326 -5.838 1.536 1.00 96.06 92 GLU A C 1
ATOM 778 O O . GLU A 1 92 ? 14.843 -4.951 0.827 1.00 96.06 92 GLU A O 1
ATOM 783 N N . SER A 1 93 ? 14.674 -6.271 2.621 1.00 91.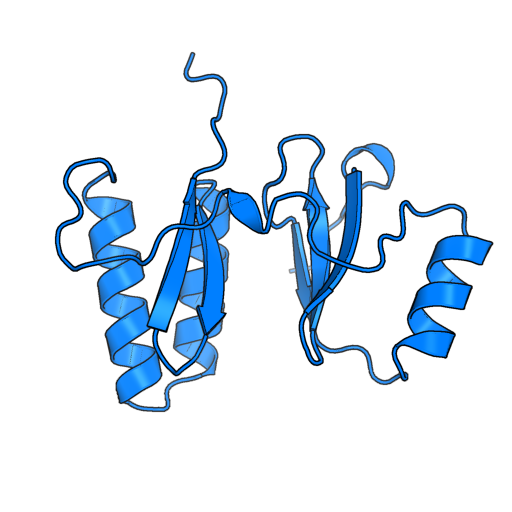56 93 SER A N 1
ATOM 784 C CA . SER A 1 93 ? 13.301 -5.852 2.949 1.00 91.56 93 SER A CA 1
ATOM 785 C C . SER A 1 93 ? 13.133 -4.348 3.178 1.00 91.56 93 SER A C 1
ATOM 787 O O . SER A 1 93 ? 12.078 -3.799 2.866 1.00 91.56 93 SER A O 1
ATOM 789 N N . GLU A 1 94 ? 14.142 -3.675 3.737 1.00 94.94 94 GLU A N 1
ATOM 790 C CA . GLU A 1 94 ? 14.084 -2.226 3.964 1.00 94.94 94 GLU A CA 1
ATOM 791 C C . GLU A 1 94 ? 14.166 -1.443 2.653 1.00 94.94 94 GLU A C 1
ATOM 793 O O . GLU A 1 94 ? 13.379 -0.519 2.451 1.00 94.94 94 GLU A O 1
ATOM 798 N N . GLU A 1 95 ? 15.012 -1.874 1.717 1.00 96.94 95 GLU A N 1
ATOM 799 C CA . GLU A 1 95 ? 15.087 -1.279 0.381 1.00 96.94 95 GLU A CA 1
ATOM 800 C C . GLU A 1 95 ? 13.762 -1.468 -0.370 1.00 96.94 95 GLU A C 1
ATOM 802 O O . GLU A 1 95 ? 13.189 -0.520 -0.908 1.00 96.94 95 GLU A O 1
ATOM 807 N N . ALA A 1 96 ? 13.176 -2.668 -0.304 1.00 95.69 96 ALA A N 1
ATOM 808 C CA . ALA A 1 96 ? 11.870 -2.934 -0.902 1.00 95.69 96 ALA A CA 1
ATOM 809 C C . ALA A 1 96 ? 10.734 -2.074 -0.305 1.00 95.69 96 ALA A C 1
ATOM 811 O O . ALA A 1 96 ? 9.748 -1.790 -0.998 1.00 95.69 96 ALA A O 1
ATOM 812 N N . LYS A 1 97 ? 10.843 -1.658 0.967 1.00 93.50 97 LYS A N 1
ATOM 813 C CA . LYS A 1 97 ? 9.905 -0.721 1.612 1.00 93.50 97 LYS A CA 1
ATOM 814 C C . LYS A 1 97 ? 10.130 0.719 1.161 1.00 93.50 97 LYS A C 1
ATOM 816 O O . LYS A 1 97 ? 9.147 1.436 0.995 1.00 93.50 97 LYS A O 1
ATOM 821 N N . VAL A 1 98 ? 11.380 1.146 0.977 1.00 95.44 98 VAL A N 1
ATOM 822 C CA . VAL A 1 98 ? 11.705 2.477 0.436 1.00 95.44 98 VAL A CA 1
ATOM 823 C C . VAL A 1 98 ? 11.165 2.597 -0.986 1.00 95.44 98 VAL A C 1
ATOM 825 O O . VAL A 1 98 ? 10.332 3.460 -1.240 1.00 95.44 98 VAL A O 1
ATOM 828 N N . LEU A 1 99 ? 11.488 1.638 -1.856 1.00 97.00 99 LEU A N 1
ATOM 829 C CA . LEU A 1 99 ? 11.020 1.621 -3.244 1.00 97.00 99 LEU A CA 1
ATOM 830 C C . LEU A 1 99 ? 9.491 1.578 -3.359 1.00 97.00 99 LEU A C 1
ATOM 832 O O . LEU A 1 99 ? 8.920 2.162 -4.273 1.00 97.00 99 LEU A O 1
ATOM 836 N N . ARG A 1 100 ? 8.801 0.914 -2.422 1.00 95.50 100 ARG A N 1
ATOM 837 C CA . ARG A 1 100 ? 7.332 0.940 -2.352 1.00 95.50 100 ARG A CA 1
ATOM 838 C C . ARG A 1 100 ? 6.791 2.347 -2.079 1.00 95.50 100 ARG A C 1
ATOM 840 O O . ARG A 1 100 ? 5.783 2.717 -2.672 1.00 95.50 100 ARG A O 1
ATOM 847 N N . LYS A 1 101 ? 7.429 3.106 -1.183 1.00 92.88 101 LYS A N 1
ATOM 848 C CA . LYS A 1 101 ? 7.031 4.490 -0.884 1.00 92.88 101 LYS A CA 1
ATOM 849 C C . LYS A 1 101 ? 7.273 5.392 -2.0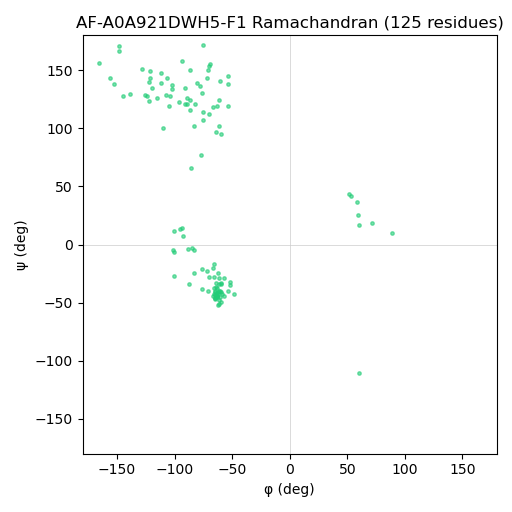88 1.00 92.88 101 LYS A C 1
ATOM 851 O O . LYS A 1 101 ? 6.369 6.126 -2.459 1.00 92.88 101 LYS A O 1
ATOM 856 N N . ASP A 1 102 ? 8.424 5.253 -2.739 1.00 94.50 102 ASP A N 1
ATOM 857 C CA . ASP A 1 102 ? 8.729 6.006 -3.959 1.00 94.50 102 ASP A CA 1
ATOM 858 C C . ASP A 1 102 ? 7.712 5.690 -5.071 1.00 94.50 102 ASP A C 1
ATOM 860 O O . ASP A 1 102 ? 7.240 6.577 -5.771 1.00 94.50 102 ASP A O 1
ATOM 864 N N . LEU A 1 103 ? 7.302 4.425 -5.205 1.00 95.38 103 LEU A N 1
ATOM 865 C CA . LEU A 1 103 ? 6.246 4.006 -6.131 1.00 95.38 103 LEU A CA 1
ATOM 866 C C . LEU A 1 103 ? 4.874 4.617 -5.785 1.00 95.38 103 LEU A C 1
ATOM 8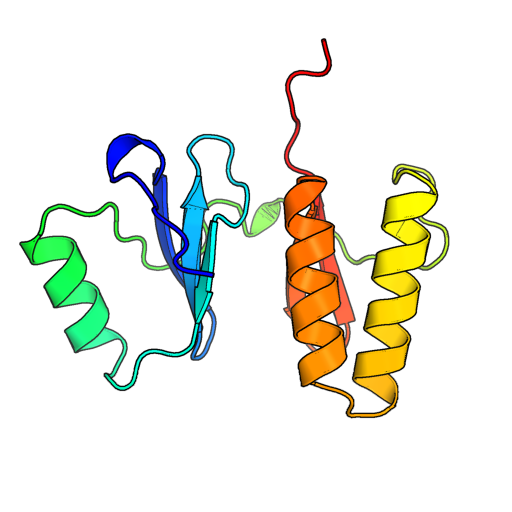68 O O . LEU A 1 103 ? 4.132 5.001 -6.693 1.00 95.38 103 LEU A O 1
ATOM 872 N N . ALA A 1 104 ? 4.549 4.767 -4.498 1.00 92.62 104 ALA A N 1
ATOM 873 C CA . ALA A 1 104 ? 3.313 5.413 -4.062 1.00 92.62 104 ALA A CA 1
ATOM 874 C C . ALA A 1 104 ? 3.250 6.899 -4.465 1.00 92.62 104 ALA A C 1
ATOM 876 O O . ALA A 1 104 ? 2.171 7.368 -4.838 1.00 92.62 104 ALA A O 1
ATOM 877 N N . ASP A 1 105 ? 4.388 7.606 -4.497 1.00 90.44 105 ASP A N 1
ATOM 878 C CA . ASP A 1 105 ? 4.474 8.993 -4.987 1.00 90.44 105 ASP A CA 1
ATOM 879 C C . ASP A 1 105 ? 4.090 9.111 -6.477 1.00 90.44 105 ASP A C 1
ATOM 881 O O . ASP A 1 105 ? 3.597 10.150 -6.916 1.00 90.44 105 ASP A O 1
ATOM 885 N N . TYR A 1 106 ? 4.228 8.024 -7.245 1.00 91.81 106 TYR A N 1
ATOM 886 C CA . TYR A 1 106 ? 3.791 7.919 -8.644 1.00 91.81 106 TYR A CA 1
ATOM 887 C C . TYR A 1 106 ? 2.394 7.293 -8.807 1.00 91.81 106 TYR A C 1
ATOM 889 O O . TYR A 1 106 ? 2.011 6.896 -9.908 1.00 91.81 106 TYR A O 1
ATOM 897 N N . GLY A 1 107 ? 1.618 7.174 -7.722 1.00 92.50 107 GLY A N 1
ATOM 898 C CA . GLY A 1 107 ? 0.273 6.594 -7.751 1.00 92.50 107 GLY A CA 1
ATOM 899 C C . GLY A 1 107 ? 0.256 5.078 -7.965 1.00 92.50 107 GLY A C 1
ATOM 900 O O . GLY A 1 107 ? -0.773 4.517 -8.343 1.00 92.50 107 GLY A O 1
ATOM 901 N N . VAL A 1 108 ? 1.379 4.396 -7.737 1.00 95.56 108 VAL A N 1
ATOM 902 C CA . VAL A 1 108 ? 1.486 2.942 -7.867 1.00 95.56 108 VAL A CA 1
ATOM 903 C C . VAL A 1 108 ? 1.173 2.300 -6.519 1.00 95.56 108 VAL A C 1
ATOM 905 O O . VAL A 1 108 ? 1.865 2.530 -5.530 1.00 95.56 108 VAL A O 1
ATOM 908 N N . VAL A 1 109 ? 0.151 1.447 -6.476 1.00 95.81 109 VAL A N 1
ATOM 909 C CA . VAL A 1 109 ? -0.193 0.657 -5.289 1.00 95.81 109 VAL A CA 1
ATOM 910 C C . VAL A 1 109 ? 0.177 -0.796 -5.540 1.00 95.81 109 VAL A C 1
ATOM 912 O O . VAL A 1 109 ? -0.193 -1.377 -6.562 1.00 95.81 109 VAL A O 1
ATOM 915 N N . ILE A 1 110 ? 0.925 -1.383 -4.608 1.00 95.50 110 ILE A N 1
ATOM 916 C CA . ILE A 1 110 ? 1.487 -2.727 -4.753 1.00 95.50 110 ILE A CA 1
ATOM 917 C C . ILE A 1 110 ? 0.809 -3.679 -3.775 1.00 95.50 110 ILE A C 1
ATOM 919 O O . ILE A 1 110 ? 0.639 -3.370 -2.604 1.00 95.50 110 ILE A O 1
ATOM 923 N N . ARG A 1 111 ? 0.499 -4.889 -4.204 1.00 94.31 111 ARG A N 1
ATOM 924 C CA . ARG A 1 111 ? 0.105 -5.985 -3.328 1.00 94.31 111 ARG A CA 1
ATOM 925 C C . ARG A 1 111 ? 1.071 -7.136 -3.543 1.00 94.31 111 ARG A C 1
ATOM 927 O O . ARG A 1 111 ? 1.247 -7.594 -4.670 1.00 94.31 111 ARG A O 1
ATOM 934 N N . ASP A 1 112 ? 1.713 -7.584 -2.473 1.00 91.69 112 ASP A N 1
ATOM 935 C CA . ASP A 1 112 ? 2.650 -8.701 -2.544 1.00 91.69 112 ASP A CA 1
ATOM 936 C C . ASP A 1 112 ? 1.897 -10.017 -2.323 1.00 91.69 112 ASP A C 1
ATOM 938 O O . ASP A 1 112 ? 1.189 -10.192 -1.331 1.00 91.69 112 ASP A O 1
ATOM 942 N N . GLN A 1 113 ? 2.047 -10.960 -3.250 1.00 88.62 113 GLN A N 1
ATOM 943 C CA . GLN A 1 113 ? 1.462 -12.294 -3.141 1.00 88.62 113 GLN A CA 1
ATOM 944 C C . GLN A 1 113 ? 2.405 -13.324 -3.765 1.00 88.62 113 GLN A C 1
ATOM 946 O O . GLN A 1 113 ? 2.828 -13.172 -4.907 1.00 88.62 113 GLN A O 1
ATOM 951 N N . ASP A 1 114 ? 2.740 -14.383 -3.022 1.00 84.06 114 ASP A N 1
ATOM 952 C CA . ASP A 1 114 ? 3.603 -15.485 -3.484 1.00 84.06 114 ASP A CA 1
ATOM 953 C C . ASP A 1 114 ? 4.945 -15.018 -4.086 1.00 84.06 114 ASP A C 1
ATOM 955 O O . ASP A 1 114 ? 5.374 -15.499 -5.137 1.00 84.06 114 ASP A O 1
ATOM 959 N N . LYS A 1 115 ? 5.604 -14.046 -3.432 1.00 78.44 115 LYS A N 1
ATOM 960 C CA . LYS A 1 115 ? 6.836 -13.370 -3.906 1.00 78.44 115 LYS A CA 1
ATOM 961 C C . LYS A 1 115 ? 6.685 -12.631 -5.245 1.00 78.44 115 LYS A C 1
ATOM 963 O O . LYS A 1 115 ? 7.679 -12.317 -5.894 1.00 78.44 115 LYS A O 1
ATOM 968 N N . ARG A 1 116 ? 5.454 -12.362 -5.677 1.00 88.31 116 ARG A N 1
ATOM 969 C CA . ARG A 1 116 ? 5.134 -11.592 -6.881 1.00 88.31 116 ARG A CA 1
ATOM 970 C C . ARG A 1 116 ? 4.495 -10.276 -6.481 1.00 88.31 116 ARG A C 1
ATOM 972 O O . ARG A 1 116 ? 3.761 -10.203 -5.497 1.00 88.31 116 ARG A O 1
ATOM 979 N N . GLN A 1 117 ? 4.755 -9.263 -7.292 1.00 95.00 117 GLN A N 1
ATOM 980 C CA . GLN A 1 117 ? 4.181 -7.941 -7.125 1.00 95.00 117 GLN A CA 1
ATOM 981 C C . GLN A 1 117 ? 2.960 -7.824 -8.033 1.00 95.00 117 GLN A C 1
ATOM 983 O O . GLN A 1 117 ? 3.047 -8.011 -9.249 1.00 95.00 117 GLN A O 1
ATOM 988 N N . TYR A 1 118 ? 1.817 -7.534 -7.434 1.00 95.38 118 TYR A N 1
ATOM 989 C CA . TYR A 1 118 ? 0.614 -7.145 -8.145 1.00 95.38 118 TYR A CA 1
ATOM 990 C C . TYR A 1 118 ? 0.468 -5.641 -8.024 1.00 95.38 118 TYR A C 1
ATOM 992 O O . TYR A 1 118 ? 0.649 -5.079 -6.950 1.00 95.38 118 TYR A O 1
ATOM 1000 N N . VAL A 1 119 ? 0.175 -4.982 -9.130 1.00 96.00 119 VAL A N 1
ATOM 1001 C CA . VAL A 1 119 ? 0.203 -3.533 -9.234 1.00 96.00 119 VAL A CA 1
ATOM 1002 C C . VAL A 1 119 ? -1.162 -3.037 -9.664 1.00 96.00 119 VAL A C 1
ATOM 1004 O O . VAL A 1 119 ? -1.820 -3.628 -10.519 1.00 96.00 119 VAL A O 1
ATOM 1007 N N . ARG A 1 120 ? -1.566 -1.929 -9.058 1.00 95.19 120 ARG A N 1
ATOM 1008 C CA . ARG A 1 120 ? -2.655 -1.089 -9.521 1.00 95.19 120 ARG A CA 1
ATOM 1009 C C . ARG A 1 120 ? -2.124 0.327 -9.653 1.00 95.19 120 ARG A C 1
ATOM 1011 O O . ARG A 1 120 ? -1.553 0.865 -8.708 1.00 95.19 120 ARG A O 1
ATOM 1018 N N . ILE A 1 121 ? -2.339 0.931 -10.813 1.00 93.00 121 ILE A N 1
ATOM 1019 C CA . ILE A 1 121 ? -2.068 2.350 -11.022 1.00 93.00 121 ILE A CA 1
ATOM 1020 C C . ILE A 1 121 ? -3.329 3.118 -10.648 1.00 93.00 121 ILE A C 1
ATOM 1022 O O . ILE A 1 121 ? -4.405 2.889 -11.209 1.00 93.00 121 ILE A O 1
ATOM 1026 N N . VAL A 1 122 ? -3.208 4.021 -9.683 1.00 91.31 122 VAL A N 1
ATOM 1027 C CA . VAL A 1 122 ? -4.246 5.004 -9.403 1.00 91.31 122 VAL A CA 1
ATOM 1028 C C . VAL A 1 122 ? -4.304 5.927 -10.604 1.00 91.31 122 VAL A C 1
ATOM 1030 O O . VAL A 1 122 ? -3.322 6.584 -10.943 1.00 91.31 122 VAL A O 1
ATOM 1033 N N . LYS A 1 123 ? -5.455 5.961 -11.277 1.00 72.12 123 LYS A N 1
ATOM 1034 C CA . LYS A 1 123 ? -5.705 6.956 -12.315 1.00 72.12 123 LYS A CA 1
ATOM 1035 C C . LYS A 1 123 ? -5.706 8.323 -11.637 1.00 72.12 123 LYS A C 1
ATOM 1037 O O . LYS A 1 123 ? -6.709 8.722 -11.054 1.00 72.12 123 LYS A O 1
ATOM 1042 N N . GLY A 1 124 ? -4.572 9.014 -11.676 1.00 58.44 124 GLY A N 1
ATOM 1043 C CA . GLY A 1 124 ? -4.575 10.457 -11.518 1.00 58.44 124 GLY A CA 1
ATOM 1044 C C . GLY A 1 124 ? -5.405 11.042 -12.655 1.00 58.44 124 GLY A C 1
ATOM 1045 O O . GLY A 1 124 ? -5.348 10.545 -13.784 1.00 58.44 124 GLY A O 1
ATOM 1046 N N . GLU A 1 125 ? -6.196 12.073 -12.376 1.00 39.81 125 GLU A N 1
ATOM 1047 C CA . GLU A 1 125 ? -6.583 12.995 -13.435 1.00 39.81 125 GLU A CA 1
ATOM 1048 C C . GLU A 1 125 ? -5.276 13.574 -13.986 1.00 39.81 125 GLU A C 1
ATOM 1050 O O . GLU A 1 125 ? -4.681 14.467 -13.394 1.00 39.81 125 GLU A O 1
ATOM 1055 N N . ASN A 1 126 ? -4.765 12.979 -15.065 1.00 30.36 126 ASN A N 1
ATOM 1056 C CA . ASN A 1 126 ? -3.735 13.600 -15.877 1.00 30.36 126 ASN A CA 1
ATOM 1057 C C . ASN A 1 126 ? -4.348 14.891 -16.432 1.00 30.36 126 ASN A C 1
ATOM 1059 O O . ASN A 1 126 ? -5.142 14.833 -17.376 1.00 30.36 126 ASN A O 1
ATOM 1063 N N . GLN A 1 127 ? -3.993 16.027 -15.841 1.00 32.19 127 GLN A N 1
ATOM 1064 C CA . GLN A 1 127 ? -4.000 17.329 -16.501 1.00 32.19 127 GLN A CA 1
ATOM 1065 C C . GLN A 1 127 ? -2.638 17.978 -16.314 1.00 32.19 127 GLN A C 1
ATOM 1067 O O . GLN A 1 127 ? -2.184 18.073 -15.153 1.00 32.19 127 GLN A O 1
#

Radius of gyration: 14.96 Å; Cα contacts (8 Å, |Δi|>4): 167; chains: 1; bounding box: 33×33×40 Å

pLDDT: mean 90.9, std 11.9, range [30.36, 97.62]

Nearest PDB structures (foldseek):
  7vhp-assembly1_t  TM=6.483E-01  e=1.880E-01  Escherichia coli
  2muy-assembly1_A  TM=5.446E-01  e=8.756E-02  Escherichia coli
  4jx2-assembly1_B  TM=3.436E-01  e=1.984E+00  Legionella pneumophila subsp. pneumophila str. Philadelphia 1

InterPro domains:
  IPR056411 Cysteinyl-tRNA ligase, anticodon binding domain [PF23493] (70-120)
  IPR057798 YqeB, PH domain [PF23494] (2-54)

Secondary structure (DSSP, 8-state):
------GGGEEEEEEETTEEEEEETTS-EEEEE--SS-HHHHHHHHHHTT--B-SS-TTGGG-EE--TT-TTS-HHHHHHHHHHHHHHHTT-HHHHHHHHHHHHHTTEEEEEETTEEEEEE------

Foldseek 3Di:
DPQDDDLQQFPEWEDDPQWIFTAGPLGFTSDIDGDPDDRVVVQVVCVVVVRHYDHDRPCVVQWDFDDQPPVPDDPVLSVLQVVLLVCLVVVVVVSNVVSQVVNSVQQWHWDADPSTTIIHRRDDPPD

Solvent-accessible surface area (backbone atoms only — not comparable to full-atom values): 7546 Å² total; per-residue (Å²): 129,88,82,85,77,56,75,89,46,51,54,37,33,30,59,60,90,71,30,39,36,32,23,28,74,78,61,32,59,76,44,75,47,69,61,96,64,56,70,68,62,52,52,50,52,37,48,76,70,71,43,53,67,41,90,53,70,91,61,66,88,61,53,40,77,65,57,89,77,44,85,92,48,58,69,69,58,42,51,47,54,51,52,30,52,50,25,57,74,70,68,34,60,69,58,31,51,52,44,48,52,60,36,25,80,72,26,37,37,78,46,82,54,96,97,38,53,23,38,29,74,40,80,67,87,85,124

Sequence (127 aa):
KENNIHKKEISTIYMEGKDLVFLSTNGSELFRGQPESKKELVSEAFKKHWYPWEDKDPYENQYQRWVEDHPDYPQHVNALLSARERALKNDESEEAKVLRKDLADYGVVIRDQDKRQYVRIVKGENQ

Organism: NCBI:txid930138